Protein AF-A0A1H1GV20-F1 (afdb_monomer_lite)

Structure (mmCIF, N/CA/C/O backbone):
data_AF-A0A1H1GV20-F1
#
_entry.id   AF-A0A1H1GV20-F1
#
loop_
_atom_site.group_PDB
_atom_site.id
_atom_site.type_symbol
_atom_site.label_atom_id
_atom_site.label_alt_id
_atom_site.label_comp_id
_atom_site.label_asym_id
_atom_site.label_entity_id
_atom_site.label_seq_id
_atom_site.pdbx_PDB_ins_code
_atom_site.Cartn_x
_atom_site.Cartn_y
_atom_site.Cartn_z
_atom_site.occupancy
_atom_site.B_iso_or_equiv
_atom_site.auth_seq_id
_atom_site.auth_comp_id
_atom_site.auth_asym_id
_atom_site.auth_atom_id
_atom_site.pdbx_PDB_model_num
ATOM 1 N N . MET A 1 1 ? -0.869 -25.333 60.755 1.00 40.59 1 MET A N 1
ATOM 2 C CA . MET A 1 1 ? -1.134 -25.564 59.317 1.00 40.59 1 MET A CA 1
ATOM 3 C C . MET A 1 1 ? -1.644 -24.265 58.701 1.00 40.59 1 MET A C 1
ATOM 5 O O . MET A 1 1 ? -2.832 -23.993 58.790 1.00 40.59 1 MET A O 1
ATOM 9 N N . HIS A 1 2 ? -0.761 -23.430 58.145 1.00 43.09 2 HIS A N 1
ATOM 10 C CA . HIS A 1 2 ? -1.162 -22.210 57.433 1.00 43.09 2 HIS A CA 1
ATOM 11 C C . HIS A 1 2 ? -1.256 -22.522 55.939 1.00 43.09 2 HIS A C 1
ATOM 13 O O . HIS A 1 2 ? -0.244 -22.743 55.281 1.00 43.09 2 HIS A O 1
ATOM 19 N N . ARG A 1 3 ? -2.483 -22.606 55.421 1.00 48.66 3 ARG A N 1
ATOM 20 C CA . ARG A 1 3 ? -2.749 -22.792 53.993 1.00 48.66 3 ARG A CA 1
ATOM 21 C C . ARG A 1 3 ? -2.632 -21.419 53.322 1.00 48.66 3 ARG A C 1
ATOM 23 O O . ARG A 1 3 ? -3.436 -20.538 53.610 1.00 48.66 3 ARG A O 1
ATOM 30 N N . LEU A 1 4 ? -1.615 -21.229 52.482 1.00 54.44 4 LEU A N 1
ATOM 31 C CA . LEU A 1 4 ? -1.532 -20.078 51.577 1.00 54.44 4 LEU A CA 1
ATOM 32 C C . LEU A 1 4 ? -2.738 -20.116 50.615 1.00 54.44 4 LEU A C 1
ATOM 34 O O . LEU A 1 4 ? -3.070 -21.201 50.127 1.00 54.44 4 LEU A O 1
ATOM 38 N N . PRO A 1 5 ? -3.419 -18.985 50.357 1.00 57.38 5 PRO A N 1
ATOM 39 C CA . PRO A 1 5 ? -4.505 -18.941 49.386 1.00 57.38 5 PRO A CA 1
ATOM 40 C C . PRO A 1 5 ? -3.965 -19.178 47.964 1.00 57.38 5 PRO A C 1
ATOM 42 O O . PRO A 1 5 ? -2.810 -18.841 47.687 1.00 57.38 5 PRO A O 1
ATOM 45 N N . PRO A 1 6 ? -4.773 -19.759 47.057 1.00 53.41 6 PRO A N 1
ATOM 46 C CA . PRO A 1 6 ? -4.371 -19.956 45.671 1.00 53.41 6 PRO A CA 1
ATOM 47 C C . PRO A 1 6 ? -4.083 -18.595 45.035 1.00 53.41 6 PRO A C 1
ATOM 49 O O . PRO A 1 6 ? -4.920 -17.693 45.069 1.00 53.41 6 PRO A O 1
ATOM 52 N N . SER A 1 7 ? -2.881 -18.444 44.481 1.00 56.81 7 SER A N 1
ATOM 53 C CA . SER A 1 7 ? -2.498 -17.281 43.690 1.00 56.81 7 SER A CA 1
ATOM 54 C C . SER A 1 7 ? -3.520 -17.082 42.573 1.00 56.81 7 SER A C 1
ATOM 56 O O . SER A 1 7 ? -3.698 -17.954 41.723 1.00 56.81 7 SER A O 1
ATOM 58 N N . ALA A 1 8 ? -4.217 -15.946 42.608 1.00 56.16 8 ALA A N 1
ATOM 59 C CA . ALA A 1 8 ? -5.091 -15.515 41.530 1.00 56.16 8 ALA A CA 1
ATOM 60 C C . ALA A 1 8 ? -4.300 -15.506 40.208 1.00 56.16 8 ALA A C 1
ATOM 62 O O . ALA A 1 8 ? -3.114 -15.152 40.219 1.00 56.16 8 ALA A O 1
ATOM 63 N N . PRO A 1 9 ? -4.913 -15.898 39.077 1.00 54.81 9 PRO A N 1
ATOM 64 C CA . PRO A 1 9 ? -4.235 -15.852 37.792 1.00 54.81 9 PRO A CA 1
ATOM 65 C C . PRO A 1 9 ? -3.797 -14.410 37.533 1.00 54.81 9 PRO A C 1
ATOM 67 O O . PRO A 1 9 ? -4.605 -13.484 37.609 1.00 54.81 9 PRO A O 1
ATOM 70 N N . LEU A 1 10 ? -2.498 -14.231 37.283 1.00 56.69 10 LEU A N 1
ATOM 71 C CA . LEU A 1 10 ? -1.901 -12.962 36.880 1.00 56.69 10 LEU A CA 1
ATOM 72 C C . LEU A 1 10 ? -2.741 -12.387 35.740 1.00 56.69 10 LEU A C 1
ATOM 74 O O . LEU A 1 10 ? -2.783 -12.963 34.652 1.00 56.69 10 LEU A O 1
ATOM 78 N N . ALA A 1 11 ? -3.436 -11.282 36.014 1.00 56.75 11 ALA A N 1
ATOM 79 C CA . ALA A 1 11 ? -4.153 -10.530 35.002 1.00 56.75 11 ALA A CA 1
ATOM 80 C C . ALA A 1 11 ? -3.199 -10.300 33.824 1.00 56.75 11 ALA A C 1
ATOM 82 O O . ALA A 1 11 ? -2.086 -9.799 34.002 1.00 56.75 11 ALA A O 1
ATOM 83 N N . SER A 1 12 ? -3.610 -10.749 32.639 1.00 54.94 12 SER A N 1
ATOM 84 C CA . SER A 1 12 ? -2.840 -10.648 31.403 1.00 54.94 12 SER A CA 1
ATOM 85 C C . SER A 1 12 ? -2.267 -9.240 31.255 1.00 54.94 12 SER A C 1
ATOM 87 O O . SER A 1 12 ? -3.023 -8.267 31.262 1.00 54.94 12 SER A O 1
ATOM 89 N N . HIS A 1 13 ? -0.942 -9.129 31.133 1.00 56.22 13 HIS A N 1
ATOM 90 C CA . HIS A 1 13 ? -0.271 -7.843 30.973 1.00 56.22 13 HIS A CA 1
ATOM 91 C C . HIS A 1 13 ? -0.910 -7.030 29.833 1.00 56.22 13 HIS A C 1
ATOM 93 O O . HIS A 1 13 ? -1.060 -7.565 28.731 1.00 56.22 13 HIS A O 1
ATOM 99 N N . PRO A 1 14 ? -1.218 -5.736 30.043 1.00 59.59 14 PRO A N 1
ATOM 100 C CA . PRO A 1 14 ? -1.863 -4.897 29.031 1.00 59.59 14 PRO A CA 1
ATOM 101 C C . PRO A 1 14 ? -1.049 -4.816 27.729 1.00 59.59 14 PRO A C 1
ATOM 103 O O . PRO A 1 14 ? -1.621 -4.727 26.650 1.00 59.59 14 PRO A O 1
ATOM 106 N N . ALA A 1 15 ? 0.280 -4.953 27.812 1.00 58.28 15 ALA A N 1
ATOM 107 C CA . ALA A 1 15 ? 1.167 -4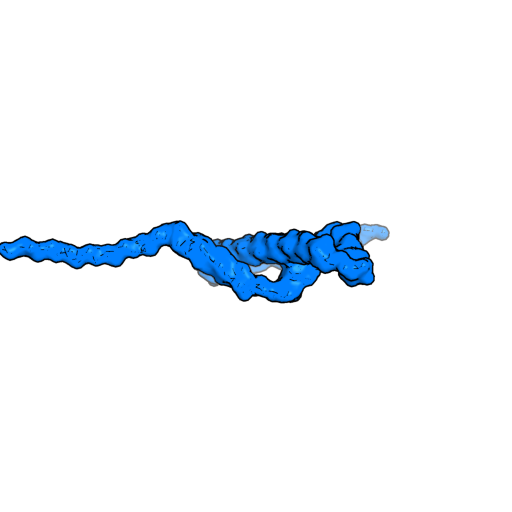.990 26.653 1.00 58.28 15 ALA A CA 1
ATOM 108 C C . ALA A 1 15 ? 0.932 -6.200 25.728 1.00 58.28 15 ALA A C 1
ATOM 110 O O . ALA A 1 15 ? 1.020 -6.047 24.516 1.00 58.28 15 ALA A O 1
ATOM 111 N N . LYS A 1 16 ? 0.595 -7.386 26.264 1.00 62.91 16 LYS A N 1
ATOM 112 C CA . LYS A 1 16 ? 0.277 -8.559 25.426 1.00 62.91 16 LYS A CA 1
ATOM 113 C C . LYS A 1 16 ? -1.003 -8.329 24.628 1.00 62.91 16 LYS A C 1
ATOM 115 O O . LYS A 1 16 ? -1.013 -8.536 23.424 1.00 62.91 16 LYS A O 1
ATOM 120 N N . LYS A 1 17 ? -2.036 -7.797 25.288 1.00 62.19 17 LYS A N 1
ATOM 121 C CA . LYS A 1 17 ? -3.333 -7.524 24.662 1.00 62.19 17 LYS A CA 1
ATOM 122 C C . LYS A 1 17 ? -3.221 -6.548 23.480 1.00 62.19 17 LYS A C 1
ATOM 124 O O . LYS A 1 17 ? -3.807 -6.793 22.436 1.00 62.19 17 LYS A O 1
ATOM 129 N N . ILE A 1 18 ? -2.417 -5.489 23.618 1.00 62.75 18 ILE A N 1
ATOM 130 C CA . ILE A 1 18 ? -2.200 -4.488 22.554 1.00 62.75 18 ILE A CA 1
ATOM 131 C C . ILE A 1 18 ? -1.464 -5.087 21.342 1.00 62.75 18 ILE A C 1
ATOM 133 O O . ILE A 1 18 ? -1.731 -4.707 20.201 1.00 62.75 18 ILE A O 1
ATOM 137 N N . VAL A 1 19 ? -0.522 -6.006 21.574 1.00 70.06 19 VAL A N 1
ATOM 138 C CA . VAL A 1 19 ? 0.210 -6.689 20.494 1.00 70.06 19 VAL A CA 1
ATOM 139 C C . VAL A 1 19 ? -0.702 -7.674 19.762 1.00 70.06 19 VAL A C 1
ATOM 141 O O 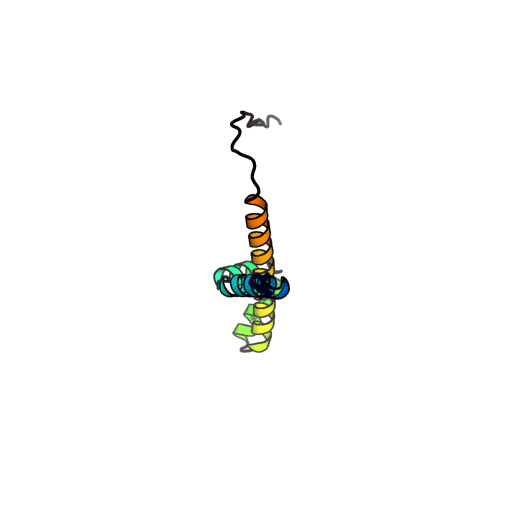. VAL A 1 19 ? -0.700 -7.695 18.533 1.00 70.06 19 VAL A O 1
ATOM 144 N N . ASP A 1 20 ? -1.520 -8.427 20.498 1.00 71.50 20 ASP A N 1
ATOM 145 C CA . ASP A 1 20 ? -2.466 -9.389 19.923 1.00 71.50 20 ASP A CA 1
ATOM 146 C C . ASP A 1 20 ? -3.539 -8.691 19.062 1.00 71.50 20 ASP A C 1
ATOM 148 O O . ASP A 1 20 ? -3.880 -9.173 17.980 1.00 71.50 20 ASP A O 1
ATOM 152 N N . GLU A 1 21 ? -4.021 -7.517 19.487 1.00 71.25 21 GLU A N 1
ATOM 153 C CA . GLU A 1 21 ? -4.981 -6.707 18.722 1.00 71.25 21 GLU A CA 1
ATOM 154 C C . GLU A 1 21 ? -4.372 -6.148 17.424 1.00 71.25 21 GLU A C 1
ATOM 156 O O . GLU A 1 21 ? -4.981 -6.272 16.360 1.00 71.25 21 GLU A O 1
ATOM 161 N N . HIS A 1 22 ? -3.155 -5.590 17.464 1.00 70.62 22 HIS A N 1
ATOM 162 C CA . HIS A 1 22 ? -2.487 -5.117 16.243 1.00 70.62 22 HIS A CA 1
ATOM 163 C C . HIS A 1 22 ? -2.184 -6.255 15.264 1.00 70.62 22 HIS A C 1
ATOM 165 O O . HIS A 1 22 ? -2.348 -6.082 14.055 1.00 70.62 22 HIS A O 1
ATOM 171 N N . LEU A 1 23 ? -1.776 -7.422 15.769 1.00 76.31 23 LEU A N 1
ATOM 172 C CA . LEU A 1 23 ? -1.500 -8.591 14.939 1.00 76.31 23 LEU A CA 1
ATOM 173 C C . LEU A 1 23 ? -2.769 -9.087 14.231 1.00 76.31 23 LEU A C 1
ATOM 175 O O . LEU A 1 23 ? -2.733 -9.385 13.037 1.00 76.31 23 LEU A O 1
ATOM 179 N N . ALA A 1 24 ? -3.904 -9.115 14.936 1.00 78.81 24 ALA A N 1
ATOM 180 C CA . ALA A 1 24 ? -5.195 -9.453 14.341 1.00 78.81 24 ALA A CA 1
ATOM 181 C C . ALA A 1 24 ? -5.610 -8.451 13.250 1.00 78.81 24 ALA A C 1
ATOM 183 O O . ALA A 1 24 ? -6.094 -8.863 12.194 1.00 78.81 24 ALA A O 1
ATOM 184 N N . VAL A 1 25 ? -5.378 -7.149 13.465 1.00 79.88 25 VAL A N 1
ATOM 185 C CA . VAL A 1 25 ? -5.671 -6.115 12.460 1.00 79.88 25 VAL A CA 1
ATOM 186 C C . VAL A 1 25 ? -4.828 -6.318 11.207 1.00 79.88 25 VAL A C 1
ATOM 188 O O . VAL A 1 25 ? -5.395 -6.371 10.116 1.00 79.88 25 VAL A O 1
ATOM 191 N N . VAL A 1 26 ? -3.514 -6.502 11.356 1.00 81.94 26 VAL A N 1
ATOM 192 C CA . VAL A 1 26 ? -2.590 -6.745 10.236 1.00 81.94 26 VAL A CA 1
ATOM 193 C C . VAL A 1 26 ? -2.987 -7.994 9.446 1.00 81.94 26 VAL A C 1
ATOM 195 O O . VAL A 1 26 ? -3.046 -7.943 8.220 1.00 81.94 26 VAL A O 1
ATOM 198 N N . HIS A 1 27 ? -3.338 -9.090 10.124 1.00 86.06 27 HIS A N 1
ATOM 199 C CA . HIS A 1 27 ? -3.808 -10.314 9.466 1.00 86.06 27 HIS A CA 1
ATOM 200 C C . HIS A 1 27 ? -5.162 -10.161 8.757 1.00 86.06 27 HIS A C 1
ATOM 202 O O . HIS A 1 27 ? -5.494 -10.976 7.899 1.00 86.06 27 HIS A O 1
ATOM 208 N N . SER A 1 28 ? -5.948 -9.137 9.102 1.00 88.25 28 SER A N 1
ATOM 209 C CA . SER A 1 28 ? -7.251 -8.865 8.485 1.00 88.25 28 SER A CA 1
ATOM 210 C C . SER A 1 28 ? -7.182 -7.960 7.252 1.00 88.25 28 SER A C 1
ATOM 212 O O . SER A 1 28 ? -8.228 -7.725 6.641 1.00 88.25 28 SER A O 1
ATOM 214 N N . ILE A 1 29 ? -6.001 -7.421 6.916 1.00 91.75 29 ILE A N 1
ATOM 215 C CA . ILE A 1 29 ? -5.805 -6.557 5.747 1.00 91.75 29 ILE A CA 1
ATOM 216 C C . ILE A 1 29 ? -5.838 -7.401 4.478 1.00 91.75 29 ILE A C 1
ATOM 218 O O . ILE A 1 29 ? -5.078 -8.355 4.314 1.00 91.75 29 ILE A O 1
ATOM 222 N N . THR A 1 30 ? -6.717 -7.024 3.558 1.00 93.19 30 THR A N 1
ATOM 223 C CA . THR A 1 30 ? -6.866 -7.675 2.259 1.00 93.19 30 THR A CA 1
ATOM 224 C C . THR A 1 30 ? -6.147 -6.891 1.164 1.00 93.19 30 THR A C 1
ATOM 226 O O . THR A 1 30 ? -5.860 -5.702 1.295 1.00 93.19 30 THR A O 1
ATOM 229 N N . VAL A 1 31 ? -5.909 -7.537 0.020 1.00 93.88 31 VAL A N 1
ATOM 230 C CA . VAL A 1 31 ? -5.398 -6.850 -1.179 1.00 93.88 31 VAL A CA 1
ATOM 231 C C . VAL A 1 31 ? -6.345 -5.729 -1.625 1.00 93.88 31 VAL A C 1
ATOM 233 O O . VAL A 1 31 ? -5.882 -4.695 -2.096 1.00 93.88 31 VAL A O 1
ATOM 236 N N . ALA A 1 32 ? -7.659 -5.901 -1.438 1.00 94.44 32 ALA A N 1
ATOM 237 C CA . ALA A 1 32 ? -8.643 -4.870 -1.752 1.00 94.44 32 ALA A CA 1
ATOM 238 C C . ALA A 1 32 ? -8.469 -3.623 -0.869 1.00 94.44 32 ALA A C 1
ATOM 240 O O . ALA A 1 32 ? -8.575 -2.512 -1.380 1.00 94.44 32 ALA A O 1
ATOM 241 N N . ASP A 1 33 ? -8.128 -3.794 0.412 1.00 93.38 33 ASP A N 1
ATOM 242 C CA . ASP A 1 33 ? -7.849 -2.673 1.319 1.00 93.38 33 ASP A CA 1
ATOM 243 C C . ASP A 1 33 ? -6.591 -1.906 0.881 1.00 93.38 33 ASP A C 1
ATOM 245 O O . ASP A 1 33 ? -6.587 -0.677 0.852 1.00 93.38 33 ASP A O 1
ATOM 249 N N . ILE A 1 34 ? -5.539 -2.621 0.466 1.00 94.25 34 ILE A N 1
ATOM 250 C CA . ILE A 1 34 ? -4.305 -2.009 -0.056 1.00 94.25 34 ILE A CA 1
ATOM 251 C C . ILE A 1 34 ? -4.586 -1.270 -1.371 1.00 94.25 34 ILE A C 1
ATOM 253 O O . ILE A 1 34 ? -4.114 -0.151 -1.564 1.00 94.25 34 ILE A O 1
ATOM 257 N N . ALA A 1 35 ? -5.376 -1.865 -2.269 1.00 95.06 35 ALA A N 1
ATOM 258 C CA . ALA A 1 35 ? -5.759 -1.240 -3.532 1.00 95.06 35 ALA A CA 1
ATOM 259 C C . ALA A 1 35 ? -6.613 0.017 -3.310 1.00 95.06 35 ALA A C 1
ATOM 261 O O . ALA A 1 35 ? -6.371 1.034 -3.958 1.00 95.06 35 ALA A O 1
ATOM 262 N N . ALA A 1 36 ? -7.563 -0.022 -2.373 1.00 95.31 36 ALA A N 1
ATOM 263 C CA . ALA A 1 36 ? -8.354 1.142 -1.988 1.00 95.31 36 ALA A CA 1
ATOM 264 C C . ALA A 1 36 ? -7.470 2.245 -1.383 1.00 95.31 36 ALA A C 1
ATOM 266 O O . ALA A 1 36 ? -7.588 3.408 -1.767 1.00 95.31 36 ALA A O 1
ATOM 267 N N . ALA A 1 37 ? -6.533 1.882 -0.502 1.00 95.38 37 ALA A N 1
ATOM 268 C CA . ALA A 1 37 ? -5.583 2.826 0.079 1.00 95.38 37 ALA A CA 1
ATOM 269 C C . ALA A 1 37 ? -4.661 3.451 -0.978 1.00 95.38 37 ALA A C 1
ATOM 271 O O . ALA A 1 37 ? -4.372 4.643 -0.893 1.00 95.38 37 ALA A O 1
ATOM 272 N N . LEU A 1 38 ? -4.241 2.685 -1.992 1.00 95.44 38 LEU A N 1
ATOM 273 C CA . LEU A 1 38 ? -3.475 3.194 -3.131 1.00 95.44 38 LEU A CA 1
ATOM 274 C C . LEU A 1 38 ? -4.314 4.147 -3.993 1.00 95.44 38 LEU A C 1
ATOM 276 O O . LEU A 1 38 ? -3.832 5.218 -4.344 1.00 95.44 38 LEU A O 1
ATOM 280 N N . GLN A 1 39 ? -5.568 3.801 -4.295 1.00 95.56 39 GLN A N 1
ATOM 281 C CA . GLN A 1 39 ? -6.484 4.656 -5.068 1.00 95.56 39 GLN A CA 1
ATOM 282 C C . GLN A 1 39 ? -6.828 5.968 -4.353 1.00 95.56 39 GLN A C 1
ATOM 284 O O . GLN A 1 39 ? -7.129 6.963 -5.008 1.00 95.56 39 GLN A O 1
ATOM 289 N N . ALA A 1 40 ? -6.771 5.984 -3.022 1.00 94.56 40 ALA A N 1
ATOM 290 C CA . ALA A 1 40 ? -6.954 7.190 -2.224 1.00 94.56 40 ALA A CA 1
ATOM 291 C C . ALA A 1 40 ? -5.709 8.102 -2.196 1.00 94.56 40 ALA A C 1
ATOM 293 O O . ALA A 1 40 ? -5.804 9.244 -1.746 1.00 94.56 40 ALA A O 1
ATOM 294 N N . GLN A 1 41 ? -4.543 7.632 -2.659 1.00 93.94 41 GLN A N 1
ATOM 295 C CA . GLN A 1 41 ? -3.333 8.457 -2.745 1.00 93.94 41 GLN A CA 1
ATOM 296 C C . GLN A 1 41 ? -3.445 9.510 -3.855 1.00 93.94 41 GLN A C 1
ATOM 298 O O . GLN A 1 41 ? -4.200 9.320 -4.810 1.00 93.94 41 GLN A O 1
ATOM 303 N N . PRO A 1 42 ? -2.640 10.588 -3.811 1.00 96.19 42 PRO A N 1
ATOM 304 C CA . PRO A 1 42 ? -2.520 11.510 -4.934 1.00 96.19 42 PRO A CA 1
ATOM 305 C C . PRO A 1 42 ? -2.180 10.781 -6.241 1.00 96.19 42 PRO A C 1
ATOM 307 O O . PRO A 1 42 ? -1.372 9.849 -6.244 1.00 96.19 42 PRO A O 1
ATOM 310 N N . GLU A 1 43 ? -2.738 11.247 -7.359 1.00 95.88 43 GLU A N 1
ATOM 311 C CA . GLU A 1 43 ? -2.553 10.640 -8.688 1.00 95.88 43 GLU A CA 1
ATOM 312 C C . GLU A 1 43 ? -1.068 10.449 -9.043 1.00 95.88 43 GLU A C 1
ATOM 314 O O . GLU A 1 43 ? -0.669 9.386 -9.510 1.00 95.88 43 GLU A O 1
ATOM 319 N N . ALA A 1 44 ? -0.216 11.422 -8.701 1.00 94.19 44 ALA A N 1
ATOM 320 C CA . ALA A 1 44 ? 1.230 11.331 -8.905 1.00 94.19 44 ALA A CA 1
ATOM 321 C C . ALA A 1 44 ? 1.873 10.125 -8.189 1.00 94.19 44 ALA A C 1
ATOM 323 O O . ALA A 1 44 ? 2.793 9.502 -8.720 1.00 94.19 44 ALA A O 1
ATOM 324 N N . THR A 1 45 ? 1.395 9.767 -6.994 1.00 93.56 45 THR A N 1
ATOM 325 C CA . THR A 1 45 ? 1.882 8.606 -6.232 1.00 93.56 45 THR A CA 1
ATOM 326 C C . THR A 1 45 ? 1.422 7.297 -6.872 1.00 93.56 45 THR A C 1
ATOM 328 O O . THR A 1 45 ? 2.218 6.366 -7.004 1.00 93.56 45 THR A O 1
ATOM 331 N N . GLN A 1 46 ? 0.168 7.237 -7.330 1.00 95.50 46 GLN A N 1
ATOM 332 C CA . GLN A 1 46 ? -0.361 6.081 -8.063 1.00 95.50 46 GLN A CA 1
ATOM 333 C C . GLN A 1 46 ? 0.420 5.859 -9.361 1.00 95.50 46 GLN A C 1
ATOM 335 O O . GLN A 1 46 ? 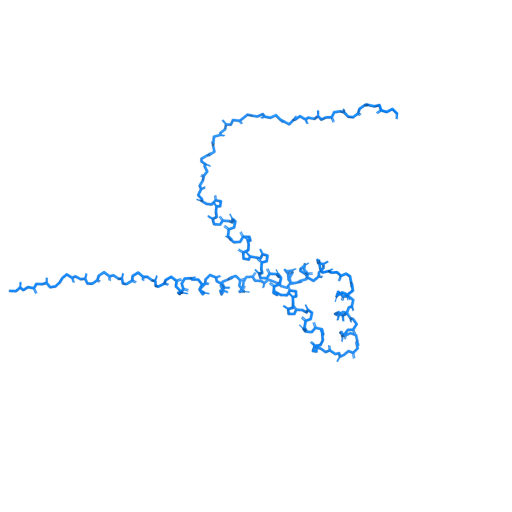0.872 4.750 -9.649 1.00 95.50 46 GLN A O 1
ATOM 340 N N . GLN A 1 47 ? 0.652 6.938 -10.107 1.00 96.12 47 GLN A N 1
ATOM 341 C CA . GLN A 1 47 ? 1.369 6.900 -11.372 1.00 96.12 47 GLN A CA 1
ATOM 342 C C . GLN A 1 47 ? 2.831 6.500 -11.186 1.00 96.12 47 GLN A C 1
ATOM 344 O O . GLN A 1 47 ? 3.329 5.686 -11.956 1.00 96.12 47 GLN A O 1
ATOM 349 N N . ARG A 1 48 ? 3.501 6.972 -10.127 1.00 93.25 48 ARG A N 1
ATOM 350 C CA . ARG A 1 48 ? 4.843 6.494 -9.761 1.00 93.25 48 ARG A CA 1
ATOM 351 C C . ARG A 1 48 ? 4.890 4.985 -9.534 1.00 93.25 48 ARG A C 1
ATOM 353 O O . ARG A 1 48 ? 5.832 4.348 -9.989 1.00 93.25 48 ARG A O 1
ATOM 360 N N . CYS A 1 49 ? 3.896 4.420 -8.848 1.00 94.56 49 CYS A N 1
ATOM 361 C CA . CYS A 1 49 ? 3.820 2.974 -8.647 1.00 94.56 49 CYS A CA 1
ATOM 362 C C . CYS A 1 49 ? 3.690 2.234 -9.984 1.00 94.56 49 CYS A C 1
ATOM 364 O O . CYS A 1 49 ? 4.387 1.250 -10.208 1.00 94.56 49 CYS A O 1
ATOM 366 N N . LEU A 1 50 ? 2.815 2.711 -10.876 1.00 94.56 50 LEU A N 1
ATOM 367 C CA . LEU A 1 50 ? 2.601 2.094 -12.187 1.00 94.56 50 LEU A CA 1
ATOM 368 C C . LEU A 1 50 ? 3.838 2.198 -13.085 1.00 94.56 50 LEU A C 1
ATOM 370 O O . LEU A 1 50 ? 4.214 1.209 -13.704 1.00 94.56 50 LEU A O 1
ATOM 374 N N . VAL A 1 51 ? 4.483 3.365 -13.123 1.00 96.94 51 VAL A N 1
ATOM 375 C CA . VAL A 1 51 ? 5.713 3.588 -13.896 1.00 96.94 51 VAL A CA 1
ATOM 376 C C . VAL A 1 51 ? 6.829 2.674 -13.397 1.00 96.94 51 VAL A C 1
ATOM 378 O O . VAL A 1 51 ? 7.394 1.944 -14.197 1.00 96.94 51 VAL A O 1
ATOM 381 N N . ALA A 1 52 ? 7.062 2.601 -12.083 1.00 95.19 52 ALA A N 1
ATOM 382 C CA . ALA A 1 52 ? 8.075 1.708 -11.519 1.00 95.19 52 ALA A CA 1
ATOM 383 C C . ALA A 1 52 ? 7.822 0.225 -11.862 1.00 95.19 52 ALA A C 1
ATOM 385 O O . ALA A 1 52 ? 8.760 -0.518 -12.137 1.00 95.19 52 ALA A O 1
ATOM 386 N N . LEU A 1 53 ? 6.558 -0.215 -11.900 1.00 94.00 53 LEU A N 1
ATOM 387 C CA . LEU A 1 53 ? 6.213 -1.577 -12.328 1.00 94.00 53 LEU A CA 1
ATOM 388 C C . LEU A 1 53 ? 6.490 -1.814 -13.819 1.00 94.00 53 LEU A C 1
ATOM 390 O O . LEU A 1 53 ? 6.961 -2.891 -14.179 1.00 94.00 53 LEU A O 1
ATOM 394 N N . ILE A 1 54 ? 6.192 -0.832 -14.673 1.00 96.69 54 ILE A N 1
ATOM 395 C CA . ILE A 1 54 ? 6.435 -0.903 -16.122 1.00 96.69 54 ILE A CA 1
ATOM 396 C C . ILE A 1 54 ? 7.937 -0.909 -16.419 1.00 96.69 54 ILE A C 1
ATOM 398 O O . ILE A 1 54 ? 8.390 -1.698 -17.248 1.00 96.69 54 ILE A O 1
ATOM 402 N N . ASP A 1 55 ? 8.696 -0.077 -15.711 1.00 96.88 55 ASP A N 1
ATOM 403 C CA . ASP A 1 55 ? 10.142 0.074 -15.883 1.00 96.88 55 ASP A CA 1
ATOM 404 C C . ASP A 1 55 ? 10.933 -1.111 -15.300 1.00 96.88 55 ASP A C 1
ATOM 406 O O . ASP A 1 55 ? 12.131 -1.237 -15.541 1.00 96.88 55 ASP A O 1
ATOM 410 N N . GLY A 1 56 ? 10.267 -2.021 -14.580 1.00 95.25 56 GLY A N 1
ATOM 411 C CA . GLY A 1 56 ? 10.905 -3.190 -13.980 1.00 95.25 56 GLY A CA 1
ATOM 412 C C . GLY A 1 56 ? 11.684 -2.869 -12.705 1.00 95.25 56 GLY A C 1
ATOM 413 O O . GLY A 1 56 ? 12.617 -3.597 -12.371 1.00 95.25 56 GLY A O 1
ATOM 414 N N . GLU A 1 57 ? 11.278 -1.825 -11.980 1.00 95.94 57 GLU A N 1
ATOM 415 C CA . GLU A 1 57 ? 11.868 -1.352 -10.724 1.00 95.94 57 GLU A CA 1
ATOM 416 C C . GLU A 1 57 ? 10.986 -1.763 -9.521 1.00 95.94 57 GLU A C 1
ATOM 418 O O . GLU A 1 57 ? 10.233 -0.955 -8.959 1.00 95.94 57 GLU A O 1
ATOM 423 N N . PRO A 1 58 ? 11.033 -3.040 -9.081 1.00 91.44 58 PRO A N 1
ATOM 424 C CA . PRO A 1 58 ? 10.122 -3.568 -8.064 1.00 91.44 58 PRO A CA 1
ATOM 425 C C . PRO A 1 58 ? 10.338 -2.948 -6.682 1.00 91.44 58 PRO A C 1
ATOM 427 O O . PRO A 1 58 ? 9.416 -2.942 -5.867 1.00 91.44 58 PRO A O 1
ATOM 430 N N . PHE A 1 59 ? 11.539 -2.438 -6.399 1.00 94.38 59 PHE A N 1
ATOM 431 C CA . PHE A 1 59 ? 11.839 -1.788 -5.126 1.00 94.38 59 PHE A CA 1
ATOM 432 C C . PHE A 1 59 ? 11.034 -0.494 -4.967 1.00 94.38 59 PHE A C 1
ATOM 434 O O . PHE A 1 59 ? 10.358 -0.308 -3.954 1.00 94.38 59 PHE A O 1
ATOM 441 N N . ASP A 1 60 ? 11.024 0.350 -5.998 1.00 90.81 60 ASP A N 1
ATOM 442 C CA . ASP A 1 60 ? 10.310 1.626 -5.981 1.00 90.81 60 ASP A CA 1
ATOM 443 C C . ASP A 1 60 ? 8.791 1.434 -5.965 1.00 90.81 60 ASP A C 1
ATOM 445 O O . ASP A 1 60 ? 8.088 2.104 -5.201 1.00 90.81 60 ASP A O 1
ATOM 449 N N . ALA A 1 61 ? 8.278 0.468 -6.732 1.00 93.69 61 ALA A N 1
ATOM 450 C CA . ALA A 1 61 ? 6.876 0.065 -6.643 1.00 93.69 61 ALA A CA 1
ATOM 451 C C . ALA A 1 61 ? 6.535 -0.454 -5.234 1.00 93.69 61 ALA A C 1
ATOM 453 O O . ALA A 1 61 ? 5.512 -0.086 -4.650 1.00 93.69 61 ALA A O 1
ATOM 454 N N . GLY A 1 62 ? 7.429 -1.259 -4.654 1.00 94.75 62 GLY A N 1
ATOM 455 C CA . GLY A 1 62 ? 7.301 -1.800 -3.306 1.00 94.75 62 GLY A CA 1
ATOM 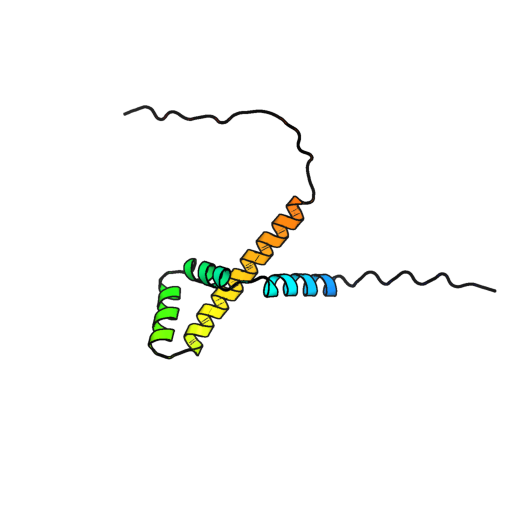456 C C . GLY A 1 62 ? 7.195 -0.720 -2.230 1.00 94.75 62 GLY A C 1
ATOM 457 O O . GLY A 1 62 ? 6.376 -0.858 -1.324 1.00 94.75 62 GLY A O 1
ATOM 458 N N . LEU A 1 63 ? 7.947 0.381 -2.340 1.00 96.12 63 LEU A N 1
ATOM 459 C CA . LEU A 1 63 ? 7.855 1.502 -1.396 1.00 96.12 63 LEU A CA 1
ATOM 460 C C . LEU A 1 63 ? 6.469 2.156 -1.405 1.00 96.12 63 LEU A C 1
ATOM 462 O O . LEU A 1 63 ? 5.923 2.464 -0.342 1.00 96.12 63 LEU A O 1
ATOM 466 N N . VAL A 1 64 ? 5.877 2.336 -2.587 1.00 94.44 64 VAL A N 1
ATOM 467 C CA . VAL A 1 64 ? 4.528 2.907 -2.702 1.00 94.44 64 VAL A CA 1
ATOM 468 C C . VAL A 1 64 ? 3.482 1.944 -2.137 1.00 94.44 64 VAL A C 1
ATOM 470 O O . VAL A 1 64 ? 2.604 2.361 -1.380 1.00 94.44 64 VAL A O 1
ATOM 473 N N . LEU A 1 65 ? 3.603 0.650 -2.438 1.00 94.56 65 LEU A N 1
ATOM 474 C CA . LEU A 1 65 ? 2.706 -0.380 -1.909 1.00 94.56 65 LEU A CA 1
ATOM 475 C C . LEU A 1 65 ? 2.821 -0.533 -0.386 1.00 94.56 65 LEU A C 1
ATOM 477 O O . LEU A 1 65 ? 1.806 -0.707 0.284 1.00 94.56 65 LEU A O 1
ATOM 481 N N . LEU A 1 66 ? 4.024 -0.415 0.179 1.00 95.75 66 LEU A N 1
ATOM 482 C CA . LEU A 1 66 ? 4.244 -0.447 1.626 1.00 95.75 66 LEU A CA 1
ATOM 483 C C . LEU A 1 66 ? 3.592 0.756 2.320 1.00 95.75 66 LEU A C 1
ATOM 485 O O . LEU A 1 66 ? 2.994 0.616 3.392 1.00 95.75 66 LEU A O 1
ATOM 489 N N . HIS A 1 67 ? 3.668 1.934 1.699 1.00 95.31 67 HIS A N 1
ATOM 490 C CA . HIS A 1 67 ? 2.970 3.112 2.197 1.00 95.31 67 HIS A CA 1
ATOM 491 C C . HIS A 1 67 ? 1.446 2.914 2.163 1.00 95.31 67 HIS A C 1
ATOM 493 O O . HIS A 1 67 ? 0.783 3.122 3.179 1.00 95.31 67 HIS A O 1
ATOM 499 N N . ALA A 1 68 ? 0.900 2.426 1.044 1.00 94.69 68 ALA A N 1
ATOM 500 C CA . ALA A 1 68 ? -0.524 2.105 0.925 1.00 94.69 68 ALA A CA 1
ATOM 501 C C . ALA A 1 68 ? -0.969 1.045 1.949 1.00 94.69 68 ALA A C 1
ATOM 503 O O . ALA A 1 68 ? -2.024 1.183 2.563 1.00 94.69 68 ALA A O 1
ATOM 504 N N . PHE A 1 69 ? -0.147 0.024 2.204 1.00 94.62 69 PHE A N 1
ATOM 505 C CA . PHE A 1 69 ? -0.402 -0.968 3.248 1.00 94.62 69 PHE A CA 1
ATOM 506 C C . PHE A 1 69 ? -0.462 -0.336 4.643 1.00 94.62 69 PHE A C 1
ATOM 508 O O . PHE A 1 69 ? -1.384 -0.617 5.404 1.00 94.62 69 PHE A O 1
ATOM 515 N N . THR A 1 70 ? 0.481 0.551 4.969 1.00 94.12 70 THR A N 1
ATOM 516 C CA . THR A 1 70 ? 0.491 1.268 6.255 1.00 94.12 70 THR A CA 1
ATOM 517 C C . THR A 1 70 ? -0.795 2.074 6.438 1.00 94.12 70 THR A C 1
ATOM 519 O O . THR A 1 70 ? -1.440 1.982 7.479 1.00 94.12 70 THR A O 1
ATOM 522 N N . GLN A 1 71 ? -1.227 2.781 5.392 1.00 94.31 71 GLN A N 1
ATOM 523 C CA . GLN A 1 71 ? -2.487 3.528 5.391 1.00 94.31 71 GLN A CA 1
ATOM 524 C C . GLN A 1 71 ? -3.714 2.612 5.549 1.00 94.31 71 GLN A C 1
ATOM 526 O O . GLN A 1 71 ? -4.637 2.936 6.295 1.00 94.31 71 GLN A O 1
ATOM 531 N N . ALA A 1 72 ? -3.715 1.438 4.910 1.00 92.81 72 ALA A N 1
ATOM 532 C CA . ALA A 1 72 ? -4.780 0.450 5.077 1.00 92.81 72 ALA A CA 1
ATOM 533 C C . ALA A 1 72 ? -4.851 -0.087 6.520 1.00 92.81 72 ALA A C 1
ATOM 535 O O . ALA A 1 72 ? -5.944 -0.223 7.076 1.00 92.81 72 ALA A O 1
ATOM 536 N N . VAL A 1 73 ? -3.700 -0.347 7.153 1.00 91.19 73 VAL A N 1
ATOM 537 C CA . VAL A 1 73 ? -3.623 -0.736 8.572 1.00 91.19 73 VAL A CA 1
ATOM 538 C C . VAL A 1 73 ? -4.190 0.366 9.459 1.00 91.19 73 VAL A C 1
ATOM 540 O O . VAL A 1 73 ? -5.041 0.083 10.300 1.00 91.19 73 VAL A O 1
ATOM 543 N N . GLU A 1 74 ? -3.782 1.618 9.253 1.00 90.88 74 GLU A N 1
ATOM 544 C CA . GLU A 1 74 ? -4.284 2.764 10.019 1.00 90.88 74 GLU A CA 1
ATOM 545 C C . GLU A 1 74 ? -5.809 2.884 9.909 1.00 90.88 74 GLU A C 1
ATOM 547 O O . GLU A 1 74 ? -6.499 2.880 10.933 1.00 90.88 74 GLU A O 1
ATOM 552 N N . ALA A 1 75 ? -6.356 2.869 8.691 1.00 87.94 75 ALA A N 1
ATOM 553 C CA . ALA A 1 75 ? -7.800 2.915 8.469 1.00 87.94 75 ALA A CA 1
ATOM 554 C C . ALA A 1 75 ? -8.533 1.766 9.188 1.00 87.94 75 ALA A C 1
ATOM 556 O O . ALA A 1 75 ? -9.534 1.988 9.872 1.00 87.94 75 ALA A O 1
ATOM 557 N N . ARG A 1 76 ? -7.999 0.540 9.118 1.00 84.88 76 ARG A N 1
ATOM 558 C CA . ARG A 1 76 ? -8.584 -0.631 9.785 1.00 84.88 76 ARG A CA 1
ATOM 559 C C . ARG A 1 76 ? -8.518 -0.533 11.308 1.00 84.88 76 ARG A C 1
ATOM 561 O O . ARG A 1 76 ? -9.486 -0.901 11.975 1.00 84.88 76 ARG A O 1
ATOM 568 N N . THR A 1 77 ? -7.412 -0.034 11.866 1.00 86.00 77 THR A N 1
ATOM 569 C CA . THR A 1 77 ? -7.292 0.183 13.318 1.00 86.00 77 THR A CA 1
ATOM 570 C C . THR A 1 77 ? -8.295 1.218 13.823 1.00 86.00 77 THR A C 1
ATOM 572 O O . THR A 1 77 ? -8.863 1.022 14.898 1.00 86.00 77 THR A O 1
ATOM 575 N N . LEU A 1 78 ? -8.561 2.279 13.050 1.00 82.94 78 LEU A N 1
ATOM 576 C CA . LEU A 1 78 ? -9.584 3.274 13.379 1.00 82.94 78 LEU A CA 1
ATOM 577 C C . LEU A 1 78 ? -10.981 2.639 13.376 1.00 82.94 78 LEU A C 1
ATOM 579 O O . LEU A 1 78 ? -11.679 2.712 14.384 1.00 82.94 78 LEU A O 1
ATOM 583 N N . CYS A 1 79 ? -11.338 1.893 12.324 1.00 79.25 79 CYS A N 1
ATOM 584 C CA . CYS A 1 79 ? -12.626 1.195 12.264 1.00 79.25 79 CYS A CA 1
ATOM 585 C C . CYS A 1 79 ? -12.827 0.195 13.418 1.00 79.25 79 CYS A C 1
ATOM 587 O O . CYS A 1 79 ? -13.924 0.092 13.966 1.00 79.25 79 CYS A O 1
ATOM 589 N N . ALA A 1 80 ? -11.780 -0.540 13.812 1.00 77.56 80 ALA A N 1
ATOM 590 C CA . ALA A 1 80 ? -11.854 -1.485 14.927 1.00 77.56 80 ALA A CA 1
ATOM 591 C C . ALA A 1 80 ? -12.101 -0.781 16.275 1.00 77.56 80 ALA A C 1
ATOM 593 O O . ALA A 1 80 ? -12.856 -1.287 17.110 1.00 77.56 80 ALA A O 1
ATOM 594 N N . ARG A 1 81 ? -11.509 0.404 16.480 1.00 71.38 81 ARG A N 1
ATOM 595 C CA . ARG A 1 81 ? -11.744 1.233 17.674 1.00 71.38 81 ARG A CA 1
ATOM 596 C C . ARG A 1 81 ? -13.168 1.782 17.718 1.00 71.38 81 ARG A C 1
ATOM 598 O O . ARG A 1 81 ? -13.793 1.756 18.780 1.00 71.38 81 ARG A O 1
ATOM 605 N N . ASP A 1 82 ? -13.702 2.216 16.584 1.00 65.44 82 ASP A N 1
ATOM 606 C CA . ASP A 1 82 ? -15.071 2.736 16.501 1.00 65.44 82 ASP A CA 1
ATOM 607 C C . ASP A 1 82 ? -16.113 1.631 16.737 1.00 65.44 82 ASP A C 1
ATOM 609 O O . ASP A 1 82 ? -17.096 1.833 17.457 1.00 65.44 82 ASP A O 1
ATOM 613 N N . ALA A 1 83 ? -15.864 0.420 16.227 1.00 62.34 83 ALA A N 1
ATOM 614 C CA . ALA A 1 83 ? -16.694 -0.752 16.507 1.00 62.34 83 ALA A CA 1
ATOM 615 C C . ALA A 1 83 ? -16.680 -1.132 18.002 1.00 62.34 83 ALA A C 1
ATOM 617 O O . ALA A 1 83 ? -17.730 -1.415 18.585 1.00 62.34 83 ALA A O 1
ATOM 618 N N . ALA A 1 84 ? -15.512 -1.073 18.654 1.00 59.12 84 ALA A N 1
ATOM 619 C CA . ALA A 1 84 ? -15.395 -1.307 20.095 1.00 59.12 84 ALA A CA 1
ATOM 620 C C . ALA A 1 84 ? -16.130 -0.234 20.919 1.00 59.12 84 ALA A C 1
ATOM 622 O O . ALA A 1 84 ? -16.758 -0.550 21.929 1.00 59.12 84 ALA A O 1
ATOM 623 N N . THR A 1 85 ? -16.108 1.018 20.459 1.00 57.06 85 THR A N 1
ATOM 624 C CA . THR A 1 85 ? -16.792 2.142 21.120 1.00 57.06 85 THR A CA 1
ATOM 625 C C . THR A 1 85 ? -18.313 2.049 20.964 1.00 57.06 85 THR A C 1
ATOM 627 O O . THR A 1 85 ? -19.048 2.336 21.904 1.00 57.06 85 THR A O 1
ATOM 630 N N . THR A 1 86 ? -18.796 1.540 19.829 1.00 55.25 86 THR A N 1
ATOM 631 C CA . THR A 1 86 ? -20.235 1.346 19.557 1.00 55.25 86 THR A CA 1
ATOM 632 C C . THR A 1 86 ? -20.853 0.194 20.370 1.00 55.25 86 THR A C 1
ATOM 634 O O . THR A 1 86 ? -22.071 0.083 20.470 1.00 55.25 86 THR A O 1
ATOM 637 N N . THR A 1 87 ? -20.037 -0.647 21.016 1.00 50.47 87 THR A N 1
ATOM 638 C CA . THR A 1 87 ? -20.522 -1.770 21.844 1.00 50.47 87 THR A CA 1
ATOM 639 C C . THR A 1 87 ? -20.833 -1.356 23.300 1.00 50.47 87 THR A C 1
ATOM 641 O O . THR A 1 87 ? -21.364 -2.152 24.073 1.00 50.47 87 THR A O 1
ATOM 644 N N . ALA A 1 88 ? -20.573 -0.100 23.686 1.00 49.25 88 ALA A N 1
ATOM 645 C CA . ALA A 1 88 ? -21.117 0.512 24.901 1.00 49.25 88 ALA A CA 1
ATOM 646 C C . ALA A 1 88 ? -22.394 1.284 24.522 1.00 49.25 88 ALA A C 1
ATOM 648 O O . ALA A 1 88 ? -22.318 2.419 24.064 1.00 49.25 88 ALA A O 1
ATOM 649 N N . GLY A 1 89 ? -23.549 0.618 24.623 1.00 36.62 89 GLY A N 1
ATOM 650 C CA . GLY A 1 89 ? -24.821 1.047 24.025 1.00 36.62 89 GLY A CA 1
ATOM 651 C C . GLY A 1 89 ? -25.326 2.456 24.379 1.00 36.62 89 GLY A C 1
ATOM 652 O O . GLY A 1 89 ? -24.843 3.124 25.294 1.00 36.62 89 GLY A O 1
ATOM 653 N N . PRO A 1 90 ? -26.404 2.864 23.700 1.00 39.44 90 PRO A N 1
ATOM 654 C CA . PRO A 1 90 ? -27.675 2.889 24.411 1.00 39.44 90 PRO A CA 1
ATOM 655 C C . PRO A 1 90 ? -28.709 1.969 23.759 1.00 39.44 90 PRO A C 1
ATOM 657 O O . PRO A 1 90 ? -28.708 1.740 22.552 1.00 39.44 90 PRO A O 1
ATOM 660 N N . GLU A 1 91 ? -29.571 1.419 24.610 1.00 40.94 91 GLU A N 1
ATOM 661 C CA . GLU A 1 91 ? -30.763 0.654 24.252 1.00 40.94 91 GLU A CA 1
ATOM 662 C C . GLU A 1 91 ? -31.558 1.329 23.117 1.00 40.94 91 GLU A C 1
ATOM 664 O O . GLU A 1 91 ? -31.555 2.560 23.021 1.00 40.94 91 GLU A O 1
ATOM 669 N N . PRO A 1 92 ? -32.260 0.567 22.257 1.00 43.56 92 PRO A N 1
ATOM 670 C CA . PRO A 1 92 ? -33.090 1.150 21.216 1.00 43.56 92 PRO A CA 1
ATOM 671 C C . PRO A 1 92 ? -34.330 1.786 21.855 1.00 43.56 92 PRO A C 1
ATOM 673 O O . PRO A 1 92 ? -35.388 1.167 21.951 1.00 43.56 92 PRO A O 1
ATOM 676 N N . THR A 1 93 ? -34.219 3.038 22.293 1.00 45.91 93 THR A N 1
ATOM 677 C CA . THR A 1 93 ? -35.388 3.879 22.538 1.00 45.91 93 THR A CA 1
ATOM 678 C C . THR A 1 93 ? -35.924 4.333 21.189 1.00 45.91 93 THR A C 1
ATOM 680 O O . THR A 1 93 ? -35.415 5.247 20.541 1.00 45.91 93 THR A O 1
ATOM 683 N N . GLU A 1 94 ? -36.973 3.644 20.762 1.00 53.59 94 GLU A N 1
ATOM 684 C CA . GLU A 1 94 ? -37.944 4.113 19.790 1.00 53.59 94 GLU A CA 1
ATOM 685 C C . GLU A 1 94 ? -38.412 5.531 20.167 1.00 53.59 94 GLU A C 1
ATOM 687 O O . GLU A 1 94 ? -39.162 5.729 21.121 1.00 53.59 94 GLU A O 1
ATOM 692 N N . ALA A 1 95 ? -37.941 6.534 19.424 1.00 41.69 95 ALA A N 1
ATOM 693 C CA . ALA A 1 95 ? -38.488 7.886 19.436 1.00 41.69 95 ALA A CA 1
ATOM 694 C C . ALA A 1 95 ? -38.247 8.567 18.076 1.00 41.69 95 ALA A C 1
ATOM 696 O O . ALA A 1 95 ? -37.241 9.223 17.838 1.00 41.69 95 ALA A O 1
ATOM 697 N N . ALA A 1 96 ? -39.197 8.341 17.169 1.00 45.00 96 ALA A N 1
ATOM 698 C CA . ALA A 1 96 ? -39.888 9.365 16.387 1.00 45.00 96 ALA A CA 1
ATOM 699 C C . ALA A 1 96 ? -39.102 10.567 15.793 1.00 45.00 96 ALA A C 1
ATOM 701 O O . ALA A 1 96 ? -38.719 11.483 16.507 1.00 45.00 96 ALA A O 1
ATOM 702 N N . GLN A 1 97 ? -39.173 10.651 14.450 1.00 42.75 97 GLN A N 1
ATOM 703 C CA . GLN A 1 97 ? -39.357 11.873 13.633 1.00 42.75 97 GLN A CA 1
ATOM 704 C C . GLN A 1 97 ? -38.150 12.853 13.557 1.00 42.75 97 GLN A C 1
ATOM 706 O O . GLN A 1 97 ? -37.466 13.109 14.528 1.00 42.75 97 GLN A O 1
ATOM 711 N N . HIS A 1 98 ? -37.773 13.503 12.452 1.00 44.62 98 HIS A N 1
ATOM 712 C CA . HIS A 1 98 ? -38.477 14.029 11.280 1.00 44.62 98 HIS A CA 1
ATOM 713 C C . HIS A 1 98 ? -37.481 14.064 10.105 1.00 44.62 98 HIS A C 1
ATOM 715 O O . HIS A 1 98 ? -36.487 14.787 10.172 1.00 44.62 98 HIS A O 1
ATOM 721 N N . HIS A 1 99 ? -37.741 13.358 9.002 1.00 46.75 99 HIS A N 1
ATOM 722 C CA . HIS A 1 99 ? -37.077 13.682 7.734 1.00 46.75 99 HIS A CA 1
ATOM 723 C C . HIS A 1 99 ? -37.729 14.955 7.184 1.00 46.75 99 HIS A C 1
ATOM 725 O O . HIS A 1 99 ? -38.820 14.912 6.622 1.00 46.75 99 HIS A O 1
ATOM 731 N N . ARG A 1 100 ? -37.096 16.114 7.391 1.00 62.31 100 ARG A N 1
ATOM 732 C CA . ARG A 1 100 ? -37.511 17.357 6.732 1.00 62.31 100 ARG A CA 1
ATOM 733 C C . ARG A 1 100 ? -37.019 17.335 5.288 1.00 62.31 100 A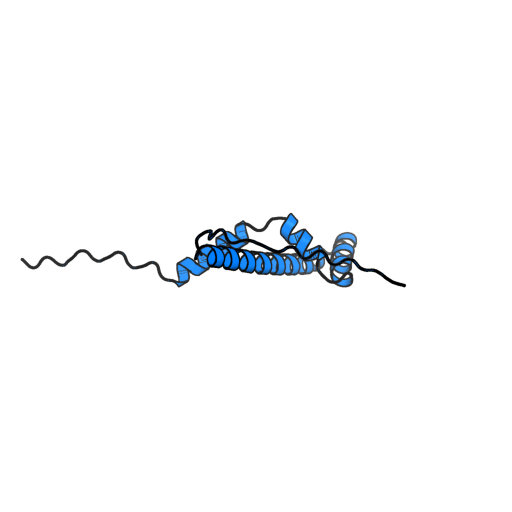RG A C 1
ATOM 735 O O . ARG A 1 100 ? -35.860 17.627 5.014 1.00 62.31 100 ARG A O 1
ATOM 742 N N . THR A 1 101 ? -37.913 16.983 4.371 1.00 56.78 101 THR A N 1
ATOM 743 C CA . THR A 1 101 ? -37.773 17.272 2.941 1.00 56.78 101 THR A CA 1
ATOM 744 C C . THR A 1 101 ? -37.732 18.788 2.756 1.00 56.78 101 THR A C 1
ATOM 746 O O . THR A 1 101 ? -38.692 19.475 3.100 1.00 56.78 101 THR A O 1
ATOM 749 N N . PHE A 1 102 ? -36.641 19.323 2.212 1.00 54.97 102 PHE A N 1
ATOM 750 C CA . PHE A 1 102 ? -36.613 20.700 1.725 1.00 54.97 102 PHE A CA 1
ATOM 751 C C . PHE A 1 102 ? -36.990 20.703 0.243 1.00 54.97 102 PHE A C 1
ATOM 753 O O . PHE A 1 102 ? -36.338 20.058 -0.575 1.00 54.97 102 PHE A O 1
ATOM 760 N N . ILE A 1 103 ? -38.065 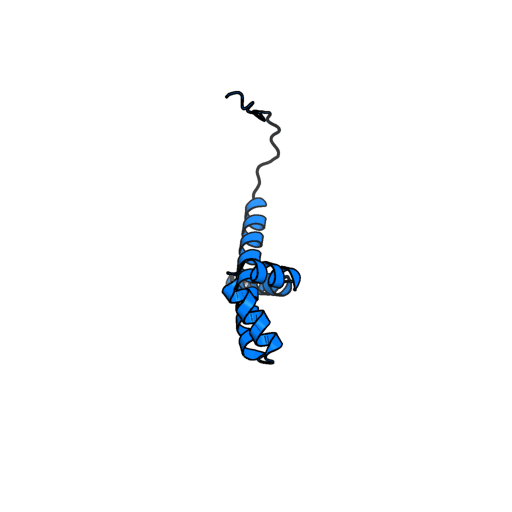21.418 -0.087 1.00 59.78 103 ILE A N 1
ATOM 761 C CA . ILE A 1 103 ? -38.432 21.769 -1.460 1.00 59.78 103 ILE A CA 1
ATOM 762 C C . ILE A 1 103 ? -37.579 22.982 -1.841 1.00 59.78 103 ILE A C 1
ATOM 764 O O . ILE A 1 103 ? -37.668 24.015 -1.179 1.00 59.78 103 ILE A O 1
ATOM 768 N N . ILE A 1 104 ? -36.767 22.874 -2.893 1.00 62.12 104 ILE A N 1
ATOM 769 C CA . ILE A 1 104 ? -36.132 24.043 -3.512 1.00 62.12 104 ILE A CA 1
ATOM 770 C C . ILE A 1 104 ? -37.104 24.569 -4.571 1.00 62.12 104 ILE A C 1
ATOM 772 O O . ILE A 1 104 ? -37.374 23.887 -5.557 1.00 62.12 104 ILE A O 1
ATOM 776 N N . ALA A 1 105 ? -37.645 25.765 -4.345 1.00 59.25 105 ALA A N 1
ATOM 777 C CA . ALA A 1 105 ? -38.440 26.512 -5.312 1.00 59.25 105 ALA A CA 1
ATOM 778 C C . ALA A 1 105 ? -37.782 27.877 -5.587 1.00 59.25 105 ALA A C 1
ATOM 780 O O . ALA A 1 105 ? -37.522 28.622 -4.644 1.00 59.25 105 ALA A O 1
ATOM 781 N N . GLY A 1 106 ? -37.593 28.194 -6.875 1.00 50.22 106 GLY A N 1
ATOM 782 C CA . GLY A 1 106 ? -37.311 29.534 -7.423 1.00 50.22 106 GLY A CA 1
ATOM 783 C C . GLY A 1 106 ? -35.820 29.858 -7.607 1.00 50.22 106 GLY A C 1
ATOM 784 O O . GLY A 1 106 ? -35.035 29.606 -6.700 1.00 50.22 106 GLY A O 1
ATOM 785 N N . CYS A 1 107 ? -35.353 30.401 -8.737 1.00 39.22 107 CYS A N 1
ATOM 786 C CA . CYS A 1 107 ? -36.027 31.098 -9.843 1.00 39.22 107 CYS A CA 1
ATOM 787 C C . CYS A 1 107 ? -35.387 30.756 -11.194 1.00 39.22 107 CYS A C 1
ATOM 789 O O . CYS A 1 107 ? -34.159 30.510 -11.208 1.00 39.22 107 CYS A O 1
#

Sequence (107 aa):
MHRLPPSAPLASHPAKKIVDEHLAVVHSITVADIAAALQAQPEATQQRCLVALIDGEPFDAGLVLLHAFTQAVEARTLCARDAATTTAGPEPTEAAQHHRTFIIAGC

Organism: NCBI:txid157910

pLDDT: mean 74.85, std 20.03, range [36.62, 96.94]

Foldseek 3Di:
DDDDDPPDPDDPDPVVVVVVVLVVLLVPDDPVLLVVLLVPDPPVLVVQLVVCVVVVNVVSVVVSSVVSSVVSSVVSVVVVVVVVVPVPDDDPDDDDDDDDDDDDDDD

Radius of gyration: 24.74 Å; chains: 1; bounding box: 52×57×75 Å

Secondary structure (DSSP, 8-state):
---PPPPPP-PPPHHHHHHHHHHHHHHT--HHHHHHHHHTS-HHHHHHHHHHHHHT-HHHHHHHHHHHHHHHHHHHHHHHHHHHHHTS------------PPP----